Protein AF-A0A0Q9JGJ3-F1 (afdb_monomer)

pLDDT: mean 91.14, std 11.64, range [36.06, 98.31]

Foldseek 3Di:
DDPPQDDLLRLLLLLQLLLLLLLQVVVQAQFALDLVLQLVLLVQLLVPQPQNVSNVSDDSNCRNVSLPCNVVDPPGQWHWDSDRGTGIDGPPVCVVVHSQSSLQVSQVPPGHHSVSSNSSNVSSSVSRVVPPD

Secondary structure (DSSP, 8-state):
----PPPHHHHHHHHHHHHHHHHHHTT--SB---HHHHHHHHHHHHHH-GGGGG-TT--GGGHHHHHTTGGG-SS-SEEEEESSSEEEEE-GGGGGGHHHHHHHHHHTSSSS-HHHHHHHHHHHHHHHHHT--

Solvent-accessible surface area (backbone atoms only — not comparable to full-atom values): 7165 Å² total; per-residue (Å²): 133,85,78,80,75,72,50,53,68,53,42,45,44,53,52,43,22,44,37,16,26,16,21,40,57,69,66,40,59,76,31,68,50,47,56,68,56,44,25,50,19,45,35,56,27,50,72,71,39,87,67,46,77,82,37,78,68,64,52,48,93,47,44,46,67,50,41,73,45,30,70,78,52,79,95,60,58,18,21,38,48,69,62,93,34,25,34,40,37,59,40,79,96,42,52,89,58,38,38,63,53,49,32,44,61,53,22,70,48,92,64,65,45,34,66,58,38,35,51,44,12,43,45,25,44,51,44,46,64,70,58,80,124

Structure (mmCIF, N/CA/C/O backbone):
data_AF-A0A0Q9JGJ3-F1
#
_entry.id   AF-A0A0Q9JGJ3-F1
#
loop_
_atom_site.group_PDB
_atom_site.id
_atom_site.type_symbol
_atom_site.label_atom_id
_atom_site.label_alt_id
_atom_site.label_comp_id
_atom_site.label_asym_id
_atom_site.label_entity_id
_atom_site.label_seq_id
_atom_site.pdbx_PDB_ins_code
_atom_site.Cartn_x
_atom_site.Cartn_y
_atom_site.Cartn_z
_atom_site.occupancy
_atom_site.B_iso_or_equiv
_atom_site.auth_seq_id
_atom_site.auth_comp_id
_atom_site.auth_asym_id
_atom_site.auth_atom_id
_atom_site.pdbx_PDB_model_num
ATOM 1 N N . MET A 1 1 ? 19.343 -1.123 -23.773 1.00 36.06 1 MET A N 1
ATOM 2 C CA . MET A 1 1 ? 17.896 -0.999 -23.505 1.00 36.06 1 MET A CA 1
ATOM 3 C C . MET A 1 1 ? 17.752 -0.104 -22.284 1.00 36.06 1 MET A C 1
ATOM 5 O O . MET A 1 1 ? 18.254 -0.473 -21.233 1.00 36.06 1 MET A O 1
ATOM 9 N N . VAL A 1 2 ? 17.239 1.120 -22.433 1.00 36.31 2 VAL A N 1
ATOM 10 C CA . VAL A 1 2 ? 17.089 2.038 -21.292 1.00 36.31 2 VAL A CA 1
ATOM 11 C C . VAL A 1 2 ? 15.827 1.616 -20.553 1.00 36.31 2 VAL A C 1
ATOM 13 O O . VAL A 1 2 ? 14.731 1.816 -21.065 1.00 36.31 2 VAL A O 1
ATOM 16 N N . VAL A 1 3 ? 15.980 0.993 -19.385 1.00 50.47 3 VAL A N 1
ATOM 17 C CA . VAL A 1 3 ? 14.857 0.765 -18.471 1.00 50.47 3 VAL A CA 1
ATOM 18 C C . VAL A 1 3 ? 14.367 2.149 -18.050 1.00 50.47 3 VAL A C 1
ATOM 20 O O . VAL A 1 3 ? 15.057 2.865 -17.323 1.00 50.47 3 VAL A O 1
ATOM 23 N N . GLN A 1 4 ? 13.226 2.581 -18.589 1.00 55.62 4 GLN A N 1
ATOM 24 C CA . GLN A 1 4 ? 12.569 3.814 -18.166 1.00 55.62 4 GLN A CA 1
ATOM 25 C C . GLN A 1 4 ? 12.204 3.653 -16.690 1.00 55.62 4 GLN A C 1
ATOM 27 O O . GLN A 1 4 ? 11.317 2.886 -16.329 1.00 55.62 4 GLN A O 1
ATOM 32 N N . ARG A 1 5 ? 12.947 4.343 -15.825 1.00 75.44 5 ARG A N 1
ATOM 33 C CA . ARG A 1 5 ? 12.727 4.309 -14.383 1.00 75.44 5 ARG A CA 1
ATOM 34 C C . ARG A 1 5 ? 11.398 5.004 -14.096 1.00 75.44 5 ARG A C 1
ATOM 36 O O . ARG A 1 5 ? 11.242 6.170 -14.454 1.00 75.44 5 ARG A O 1
ATOM 43 N N . LEU A 1 6 ? 10.462 4.296 -13.461 1.00 84.50 6 LEU A N 1
ATOM 44 C CA . LEU A 1 6 ? 9.178 4.863 -13.040 1.00 84.50 6 LEU A CA 1
ATOM 45 C C . LEU A 1 6 ? 9.400 6.181 -12.290 1.00 84.50 6 LEU A C 1
ATOM 47 O O . LEU A 1 6 ? 10.298 6.279 -11.444 1.00 84.50 6 LEU A O 1
ATOM 51 N N . THR A 1 7 ? 8.567 7.184 -12.564 1.00 92.44 7 THR A N 1
ATOM 52 C CA . THR A 1 7 ? 8.590 8.439 -11.807 1.00 92.44 7 THR A CA 1
ATOM 53 C C . THR A 1 7 ? 8.224 8.186 -10.344 1.00 92.44 7 THR A C 1
ATOM 55 O O . THR A 1 7 ? 7.609 7.173 -10.004 1.00 92.44 7 THR A O 1
ATOM 58 N N . LYS A 1 8 ? 8.556 9.133 -9.458 1.00 92.12 8 LYS A N 1
ATOM 59 C CA . LYS A 1 8 ? 8.176 9.057 -8.040 1.00 92.12 8 LYS A CA 1
ATOM 60 C C . LYS A 1 8 ? 6.679 8.779 -7.865 1.00 92.12 8 LYS A C 1
ATOM 62 O O . LYS A 1 8 ? 6.308 7.890 -7.106 1.00 92.12 8 LYS A O 1
ATOM 67 N N . ASP A 1 9 ? 5.833 9.505 -8.587 1.00 92.06 9 ASP A N 1
ATOM 68 C CA . ASP A 1 9 ? 4.382 9.364 -8.462 1.00 92.06 9 ASP A CA 1
ATOM 69 C C . ASP A 1 9 ? 3.867 8.034 -9.020 1.00 92.06 9 ASP A C 1
ATOM 71 O O . ASP A 1 9 ? 2.921 7.481 -8.459 1.00 92.06 9 ASP A O 1
ATOM 75 N N . GLN A 1 10 ? 4.506 7.487 -10.061 1.00 92.44 10 GLN A N 1
ATOM 76 C CA . GLN A 1 10 ? 4.208 6.146 -10.568 1.00 92.44 10 GLN A CA 1
ATOM 77 C C . GLN A 1 10 ? 4.607 5.060 -9.565 1.00 92.44 10 GLN A C 1
ATOM 79 O O . GLN A 1 10 ? 3.794 4.191 -9.281 1.00 92.44 10 GLN A O 1
ATOM 84 N N . GLN A 1 11 ? 5.793 5.145 -8.953 1.00 94.44 11 GLN A N 1
ATOM 85 C CA . GLN A 1 11 ? 6.209 4.195 -7.910 1.00 94.44 11 GLN A CA 1
ATOM 86 C C . GLN A 1 11 ? 5.244 4.220 -6.720 1.00 94.44 11 GLN A C 1
ATOM 88 O O . GLN A 1 11 ? 4.767 3.180 -6.276 1.00 94.44 11 GLN A O 1
ATOM 93 N N . TRP A 1 12 ? 4.878 5.415 -6.250 1.00 95.75 12 TRP A N 1
ATOM 94 C CA . TRP A 1 12 ? 3.874 5.561 -5.196 1.00 95.75 12 TRP A CA 1
ATOM 95 C C . TRP A 1 12 ? 2.473 5.135 -5.618 1.00 95.75 12 TRP A C 1
ATOM 97 O O . TRP A 1 12 ? 1.673 4.793 -4.755 1.00 95.75 12 TRP A O 1
ATOM 107 N N . LYS A 1 13 ? 2.134 5.211 -6.910 1.00 95.06 13 LYS A N 1
ATOM 108 C CA . LYS A 1 13 ? 0.867 4.681 -7.429 1.00 95.06 13 LYS A CA 1
ATOM 109 C C . LYS A 1 13 ? 0.854 3.172 -7.275 1.00 95.06 13 LYS A C 1
ATOM 111 O O . LYS A 1 13 ? -0.042 2.674 -6.610 1.00 95.06 13 LYS A O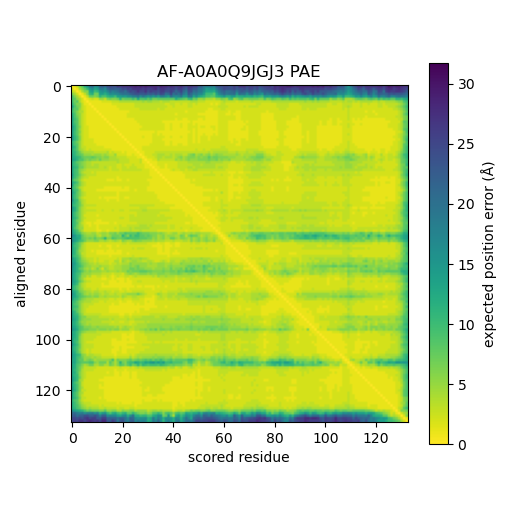 1
ATOM 116 N N . THR A 1 14 ? 1.875 2.501 -7.801 1.00 95.44 14 THR A N 1
ATOM 117 C CA . THR A 1 14 ? 2.013 1.046 -7.726 1.00 95.44 14 THR A CA 1
ATOM 118 C C . THR A 1 14 ? 1.992 0.557 -6.282 1.00 95.44 14 THR A C 1
ATOM 120 O O . THR A 1 14 ? 1.200 -0.314 -5.954 1.00 95.44 14 THR A O 1
ATOM 123 N N . VAL A 1 15 ? 2.800 1.156 -5.399 1.00 96.69 15 VAL A N 1
ATOM 124 C CA . VAL A 1 15 ? 2.883 0.720 -3.996 1.00 96.69 15 VAL A CA 1
ATOM 125 C C . VAL A 1 15 ? 1.564 0.910 -3.257 1.00 96.69 15 VAL A C 1
ATOM 127 O O . VAL A 1 15 ? 1.145 0.009 -2.546 1.00 96.69 15 VAL A O 1
ATOM 130 N N . VAL A 1 16 ? 0.895 2.057 -3.405 1.00 97.44 16 VAL A N 1
ATOM 131 C CA . VAL A 1 16 ? -0.356 2.312 -2.672 1.00 97.44 16 VAL A CA 1
ATOM 132 C C . VAL A 1 16 ? -1.518 1.493 -3.228 1.00 97.44 16 VAL A C 1
ATOM 134 O O . VAL A 1 16 ? -2.321 1.002 -2.443 1.00 97.44 16 VAL A O 1
ATOM 137 N N . GLU A 1 17 ? -1.590 1.317 -4.549 1.00 97.81 17 GLU A N 1
ATOM 138 C CA . GLU A 1 17 ? -2.559 0.419 -5.188 1.00 97.81 17 GLU A CA 1
ATOM 139 C C . GLU A 1 17 ? -2.376 -1.014 -4.678 1.00 97.81 17 GLU A C 1
ATOM 141 O O . GLU A 1 17 ? -3.317 -1.603 -4.154 1.00 97.81 17 GLU A O 1
ATOM 146 N N . ALA A 1 18 ? -1.158 -1.555 -4.768 1.00 97.69 18 ALA A N 1
ATOM 147 C CA . ALA A 1 18 ? -0.865 -2.916 -4.337 1.00 97.69 18 ALA A CA 1
ATOM 148 C C . ALA A 1 18 ? -1.078 -3.107 -2.832 1.00 97.69 18 ALA A C 1
ATOM 150 O O . ALA A 1 18 ? -1.639 -4.117 -2.421 1.00 97.69 18 ALA A O 1
ATOM 151 N N . LEU A 1 19 ? -0.688 -2.123 -2.015 1.00 98.31 19 LEU A N 1
ATOM 152 C CA . LEU A 1 19 ? -0.916 -2.149 -0.574 1.00 98.31 19 LEU A CA 1
ATOM 153 C C . LEU A 1 19 ? -2.412 -2.179 -0.246 1.00 98.31 19 LEU A C 1
ATOM 155 O O . LEU A 1 19 ? -2.814 -2.972 0.594 1.00 98.31 19 LEU A O 1
ATOM 159 N N . ALA A 1 20 ? -3.236 -1.365 -0.914 1.00 98.31 20 ALA A N 1
ATOM 160 C CA . ALA A 1 20 ? -4.683 -1.370 -0.704 1.00 98.31 20 ALA A CA 1
ATOM 161 C C . ALA A 1 20 ? -5.282 -2.748 -1.004 1.00 98.31 20 ALA A C 1
ATOM 163 O O . ALA A 1 20 ? -5.955 -3.325 -0.153 1.00 98.31 20 ALA A O 1
ATOM 164 N N . VAL A 1 21 ? -4.975 -3.310 -2.178 1.00 98.31 21 VAL A N 1
ATOM 165 C CA . VAL A 1 21 ? -5.450 -4.646 -2.568 1.00 98.31 21 VAL A CA 1
ATOM 166 C C . VAL A 1 21 ? -4.951 -5.712 -1.584 1.00 98.31 21 VAL A C 1
ATOM 168 O O . VAL A 1 21 ? -5.730 -6.561 -1.154 1.00 98.31 21 VAL A O 1
ATOM 171 N N . ALA A 1 22 ? -3.686 -5.642 -1.165 1.00 98.25 22 ALA A N 1
ATOM 172 C CA . ALA A 1 22 ? -3.115 -6.568 -0.193 1.00 98.25 22 ALA A CA 1
ATOM 173 C C . ALA A 1 22 ? -3.812 -6.481 1.168 1.00 98.25 22 ALA A C 1
ATOM 175 O O . ALA A 1 22 ? -4.110 -7.517 1.757 1.00 98.25 22 ALA A O 1
ATOM 176 N N . CYS A 1 23 ? -4.131 -5.275 1.647 1.00 98.25 23 CYS A N 1
ATOM 177 C CA . CYS A 1 23 ? -4.893 -5.092 2.878 1.00 98.25 23 CYS A CA 1
ATOM 178 C C . CYS A 1 23 ? -6.287 -5.729 2.783 1.00 98.25 23 CYS A C 1
ATOM 180 O O . CYS A 1 23 ? -6.694 -6.394 3.732 1.00 98.25 23 CYS A O 1
ATOM 182 N N . VAL A 1 24 ? -6.983 -5.605 1.645 1.00 98.00 24 VAL A N 1
ATOM 183 C CA . VAL A 1 24 ? -8.260 -6.312 1.427 1.00 98.00 24 VAL A CA 1
ATOM 184 C C . VAL A 1 24 ? -8.053 -7.831 1.457 1.00 98.00 24 VAL A C 1
ATOM 186 O O . VAL A 1 24 ? -8.799 -8.533 2.136 1.00 98.00 24 VAL A O 1
ATOM 189 N N . ALA A 1 25 ? -7.022 -8.348 0.779 1.00 97.75 25 ALA A N 1
ATOM 190 C CA . ALA A 1 25 ? -6.737 -9.787 0.706 1.00 97.75 25 ALA A CA 1
ATOM 191 C C . ALA A 1 25 ? -6.447 -10.424 2.077 1.00 97.75 25 ALA A C 1
ATOM 193 O O . ALA A 1 25 ? -6.770 -11.589 2.303 1.00 97.75 25 ALA A O 1
ATOM 194 N N . VAL A 1 26 ? -5.853 -9.668 3.005 1.00 97.12 26 VAL A N 1
ATOM 195 C CA . VAL A 1 26 ? -5.584 -10.130 4.380 1.00 97.12 26 VAL A CA 1
ATOM 196 C C . VAL A 1 26 ? -6.712 -9.793 5.365 1.00 97.12 26 VAL A C 1
ATOM 198 O O . VAL A 1 26 ? -6.598 -10.090 6.551 1.00 97.12 26 VAL A O 1
ATOM 201 N N . GLY A 1 27 ? -7.811 -9.188 4.899 1.00 95.56 27 GLY A N 1
ATOM 202 C CA . GLY A 1 27 ? -8.969 -8.842 5.730 1.00 95.56 27 GLY A CA 1
ATOM 203 C C . GLY A 1 27 ? -8.785 -7.598 6.607 1.00 95.56 27 GLY 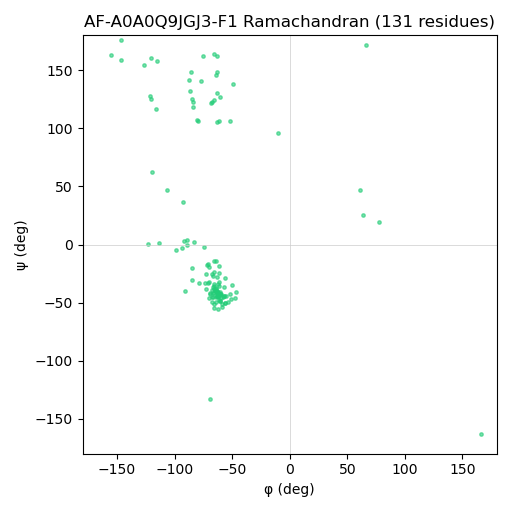A C 1
ATOM 204 O O . GLY A 1 27 ? -9.509 -7.421 7.588 1.00 95.56 27 GLY A O 1
ATOM 205 N N . GLY A 1 28 ? -7.826 -6.729 6.279 1.00 92.56 28 GLY A N 1
ATOM 206 C CA . GLY A 1 28 ? -7.633 -5.450 6.954 1.00 92.56 28 GLY A CA 1
ATOM 207 C C . GLY A 1 28 ? -8.817 -4.512 6.720 1.00 92.56 28 GLY A C 1
ATOM 208 O O . GLY A 1 28 ? -9.166 -4.221 5.583 1.00 92.56 28 GLY A O 1
ATOM 209 N N . SER A 1 29 ? -9.425 -4.024 7.796 1.00 91.88 29 SER A N 1
ATOM 210 C CA . SER A 1 29 ? -10.527 -3.051 7.781 1.00 91.88 29 SER A CA 1
ATOM 211 C C . SER A 1 29 ? -10.552 -2.282 9.103 1.00 91.88 29 SER A C 1
ATOM 213 O O . SER A 1 29 ? -9.916 -2.702 10.077 1.00 91.88 29 SER A O 1
ATOM 215 N N . GLY A 1 30 ? -11.244 -1.143 9.159 1.00 91.19 30 GLY A N 1
ATOM 216 C CA . GLY A 1 30 ? -11.439 -0.392 10.403 1.00 91.19 30 GLY A CA 1
ATOM 217 C C . GLY A 1 30 ? -10.153 0.158 11.021 1.00 91.19 30 GLY A C 1
ATOM 218 O O . G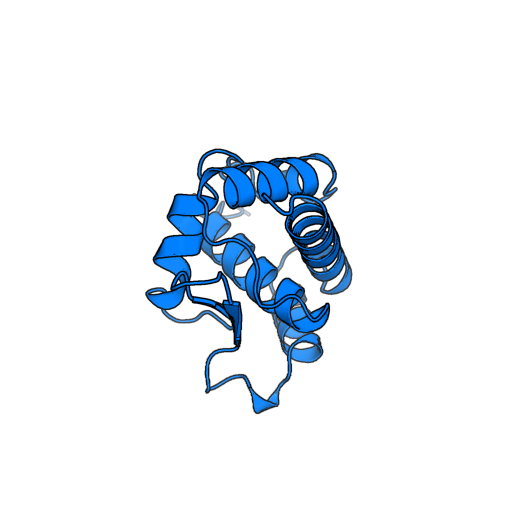LY A 1 30 ? -10.082 0.339 12.239 1.00 91.19 30 GLY A O 1
ATOM 219 N N . MET A 1 31 ? -9.114 0.392 10.217 1.00 94.38 31 MET A N 1
ATOM 220 C CA . MET A 1 31 ? -7.801 0.808 10.711 1.00 94.38 31 MET A CA 1
ATOM 221 C C . MET A 1 31 ? -7.802 2.284 11.134 1.00 94.38 31 MET A C 1
ATOM 223 O O . MET A 1 31 ? -8.670 3.068 10.754 1.00 94.38 31 MET A O 1
ATOM 227 N N . SER A 1 32 ? -6.814 2.703 11.926 1.00 93.62 32 SER A N 1
ATOM 228 C CA . SER A 1 32 ? -6.683 4.118 12.299 1.00 93.62 32 SER A CA 1
ATOM 229 C C . SER A 1 32 ? -6.412 4.998 11.073 1.00 93.62 32 SER A C 1
ATOM 231 O O . SER A 1 32 ? -5.478 4.739 10.319 1.00 93.62 32 SER A O 1
ATOM 233 N N . SER A 1 33 ? -7.172 6.083 10.903 1.00 93.50 33 SER A N 1
ATOM 234 C CA . SER A 1 33 ? -6.903 7.113 9.886 1.00 93.50 33 SER A CA 1
ATOM 235 C C . SER A 1 33 ? -5.857 8.145 10.339 1.00 93.50 33 SER A C 1
ATOM 237 O O . SER A 1 33 ? -5.530 9.083 9.609 1.00 93.50 33 SER A O 1
ATOM 239 N N . SER A 1 34 ? -5.287 7.976 11.541 1.00 94.06 34 SER A N 1
ATOM 240 C CA . SER A 1 34 ? -4.220 8.834 12.057 1.00 94.06 34 SER A CA 1
ATOM 241 C C . SER A 1 34 ? -2.991 8.779 11.157 1.00 94.06 34 SER A C 1
ATOM 243 O O . SER A 1 34 ? -2.400 7.718 10.944 1.00 94.06 34 SER A O 1
ATOM 245 N N . LYS A 1 35 ? -2.528 9.958 10.729 1.00 93.88 35 LYS A N 1
ATOM 246 C CA . LYS A 1 35 ? -1.263 10.123 10.005 1.00 93.88 35 LYS A CA 1
ATOM 247 C C . LYS A 1 35 ? -0.107 9.387 10.679 1.00 93.88 35 LYS A C 1
ATOM 249 O O . LYS A 1 35 ? 0.668 8.724 10.000 1.00 93.88 35 LYS A O 1
ATOM 254 N N . MET A 1 36 ? 0.011 9.524 11.999 1.00 93.94 36 MET A N 1
ATOM 255 C CA . MET A 1 36 ? 1.129 8.961 12.751 1.00 93.94 36 MET A CA 1
ATOM 256 C C . MET A 1 36 ? 1.108 7.429 12.718 1.00 93.94 36 MET A C 1
ATOM 258 O O . MET A 1 36 ? 2.148 6.819 12.492 1.00 93.94 36 MET A O 1
ATOM 262 N N . ASN A 1 37 ? -0.070 6.816 12.863 1.00 93.94 37 ASN A N 1
ATOM 263 C CA . ASN 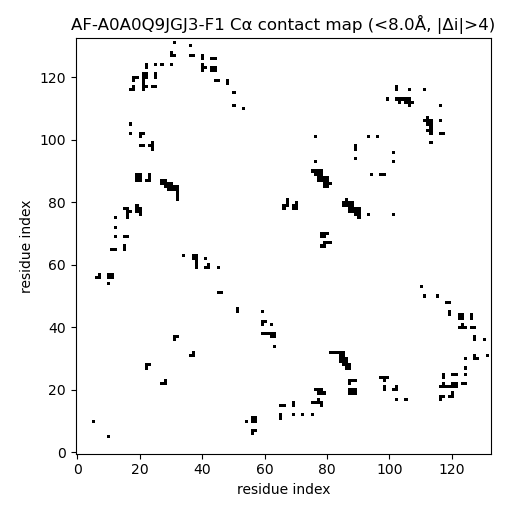A 1 37 ? -0.206 5.359 12.799 1.00 93.94 37 ASN A CA 1
ATOM 264 C C . ASN A 1 37 ? 0.108 4.845 11.392 1.00 93.94 37 ASN A C 1
ATOM 266 O O . ASN A 1 37 ? 0.905 3.924 11.254 1.00 93.94 37 ASN A O 1
ATOM 270 N N . ILE A 1 38 ? -0.426 5.501 10.359 1.00 95.38 38 ILE A N 1
ATOM 271 C CA . ILE A 1 38 ? -0.181 5.137 8.958 1.00 95.38 38 ILE A CA 1
ATOM 272 C C . ILE A 1 38 ? 1.31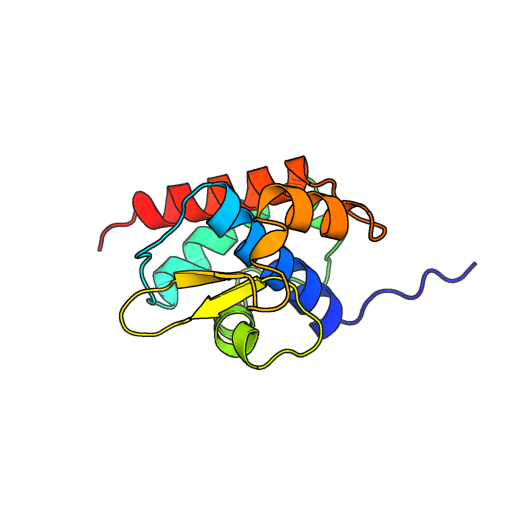1 5.226 8.610 1.00 95.38 38 ILE A C 1
ATOM 274 O O . ILE A 1 38 ? 1.868 4.298 8.027 1.00 95.38 38 ILE A O 1
ATOM 278 N N . GLU A 1 39 ? 1.976 6.333 8.955 1.00 95.69 39 GLU A N 1
ATOM 279 C CA . GLU A 1 39 ? 3.401 6.512 8.654 1.00 95.69 39 GLU A CA 1
ATOM 280 C C . GLU A 1 39 ? 4.275 5.511 9.416 1.00 95.69 39 GLU A C 1
ATOM 282 O O . GLU A 1 39 ? 5.234 5.000 8.839 1.00 95.69 39 GLU A O 1
ATOM 287 N N . PHE A 1 40 ? 3.948 5.191 10.673 1.00 94.62 40 PHE A N 1
ATOM 288 C CA . PHE A 1 40 ? 4.703 4.198 11.438 1.00 94.62 40 PHE A CA 1
ATOM 289 C C . PHE A 1 40 ? 4.498 2.773 10.932 1.00 94.62 40 PHE A C 1
ATOM 291 O O . PHE A 1 40 ? 5.497 2.082 10.730 1.00 94.62 40 PHE A O 1
ATOM 298 N N . ALA A 1 41 ? 3.259 2.360 10.667 1.00 95.88 41 ALA A N 1
ATOM 299 C CA . ALA A 1 41 ? 2.975 1.028 10.145 1.00 95.88 41 ALA A CA 1
ATOM 300 C C . ALA A 1 41 ? 3.602 0.814 8.774 1.00 95.88 41 ALA A C 1
ATOM 302 O O . ALA A 1 41 ? 4.272 -0.192 8.539 1.00 95.88 41 ALA A O 1
ATOM 303 N N . PHE A 1 42 ? 3.474 1.802 7.884 1.00 97.31 42 PHE A N 1
ATOM 304 C CA . PHE A 1 42 ? 4.119 1.731 6.581 1.00 97.31 42 PHE A CA 1
ATOM 305 C C . PHE A 1 42 ? 5.641 1.703 6.725 1.00 97.31 42 PHE A C 1
ATOM 307 O O . PHE A 1 42 ? 6.296 0.898 6.078 1.00 97.31 42 PHE A O 1
ATOM 314 N N . SER A 1 43 ? 6.216 2.548 7.584 1.00 96.19 43 SER A N 1
ATOM 315 C CA . SER A 1 43 ? 7.661 2.577 7.833 1.00 96.19 43 SER A CA 1
ATOM 316 C C . SER A 1 43 ? 8.198 1.234 8.329 1.00 96.19 43 SER A C 1
ATOM 318 O O . SER A 1 43 ? 9.215 0.771 7.817 1.00 96.19 43 SER A O 1
ATOM 320 N N . ALA A 1 44 ? 7.518 0.600 9.285 1.00 95.19 44 ALA A N 1
ATOM 321 C CA . ALA A 1 44 ? 7.902 -0.704 9.811 1.00 95.19 44 ALA A CA 1
ATOM 322 C C . ALA A 1 44 ? 7.859 -1.781 8.715 1.00 95.19 44 ALA A C 1
ATOM 324 O O . ALA A 1 44 ? 8.888 -2.386 8.413 1.00 95.19 44 ALA A O 1
ATOM 325 N N . ALA A 1 45 ? 6.711 -1.931 8.045 1.00 96.81 45 ALA A N 1
ATOM 326 C CA . ALA A 1 45 ? 6.528 -2.924 6.988 1.00 96.81 45 ALA A CA 1
ATOM 327 C C . ALA A 1 45 ? 7.500 -2.709 5.810 1.00 96.81 45 ALA A C 1
ATOM 329 O O . ALA A 1 45 ? 8.121 -3.649 5.316 1.00 96.81 45 ALA A O 1
ATOM 330 N N . TRP A 1 46 ? 7.701 -1.458 5.386 1.00 97.00 46 TRP A N 1
ATOM 331 C CA . TRP A 1 46 ? 8.546 -1.113 4.240 1.00 97.00 46 TRP A CA 1
ATOM 332 C C . TRP A 1 46 ? 10.030 -1.428 4.454 1.00 97.00 46 TRP A C 1
ATOM 334 O O . TRP A 1 46 ? 10.722 -1.824 3.514 1.00 97.00 46 TRP A O 1
ATOM 344 N N . ARG A 1 47 ? 10.546 -1.261 5.679 1.00 95.69 47 ARG A N 1
ATOM 345 C CA . ARG A 1 47 ? 11.957 -1.551 5.993 1.00 95.69 47 ARG A CA 1
ATOM 346 C C . ARG A 1 47 ? 12.281 -3.026 5.898 1.00 95.69 47 ARG A C 1
ATOM 348 O O . ARG A 1 47 ? 13.385 -3.377 5.487 1.00 95.69 47 ARG A O 1
ATOM 355 N N . GLU A 1 48 ? 11.341 -3.863 6.294 1.00 95.19 48 GLU A N 1
ATOM 356 C CA . GLU A 1 48 ? 11.513 -5.310 6.317 1.00 95.19 48 GLU A CA 1
ATOM 357 C C . GLU A 1 48 ? 11.205 -5.942 4.956 1.00 95.19 48 GLU A C 1
ATOM 359 O O . GLU A 1 48 ? 11.716 -7.015 4.643 1.00 95.19 48 GLU A O 1
ATOM 364 N N . TRP A 1 49 ? 10.462 -5.239 4.097 1.00 96.62 49 TRP A N 1
ATOM 365 C CA . TRP A 1 49 ? 10.088 -5.744 2.786 1.00 96.62 49 TRP A CA 1
ATOM 366 C C . TRP A 1 49 ? 11.290 -5.885 1.826 1.00 96.62 49 TRP A C 1
ATOM 368 O O . TRP A 1 49 ? 11.964 -4.886 1.527 1.00 96.62 49 TRP A O 1
ATOM 378 N N . PRO A 1 50 ? 11.561 -7.090 1.279 1.00 94.88 50 PRO A N 1
ATOM 379 C CA . PRO A 1 50 ? 12.738 -7.334 0.436 1.00 94.88 50 PRO A CA 1
ATOM 380 C C . PRO A 1 50 ? 12.769 -6.534 -0.872 1.00 94.88 50 PRO A C 1
ATOM 382 O O . PRO A 1 50 ? 13.842 -6.210 -1.374 1.00 94.88 50 PRO A O 1
ATOM 385 N N . TRP A 1 51 ? 11.602 -6.179 -1.411 1.00 95.38 51 TRP A N 1
ATOM 386 C CA . TRP A 1 51 ? 11.463 -5.548 -2.727 1.00 95.38 51 TRP A CA 1
ATOM 387 C C . TRP A 1 51 ? 11.540 -4.018 -2.698 1.00 95.38 51 TRP A C 1
ATOM 389 O O . TRP A 1 51 ? 11.410 -3.365 -3.734 1.00 95.38 51 TRP A O 1
ATOM 399 N N . ARG A 1 52 ? 11.795 -3.408 -1.532 1.00 94.69 52 ARG A N 1
ATOM 400 C CA . ARG A 1 52 ? 11.850 -1.942 -1.392 1.00 94.69 52 ARG A CA 1
ATOM 401 C C . ARG A 1 52 ? 12.851 -1.267 -2.340 1.00 94.69 52 ARG A C 1
ATOM 403 O O . ARG A 1 52 ? 12.654 -0.113 -2.713 1.00 94.69 52 ARG A O 1
ATOM 410 N N . SER A 1 53 ? 13.925 -1.963 -2.732 1.00 93.06 53 SER A N 1
ATOM 411 C CA . SER A 1 53 ? 14.952 -1.444 -3.648 1.00 93.06 53 SER A CA 1
ATOM 412 C C . SER A 1 53 ? 14.437 -1.192 -5.066 1.00 93.06 53 SER A C 1
ATOM 414 O O . SER A 1 53 ? 14.999 -0.338 -5.753 1.00 93.06 53 SER A O 1
ATOM 416 N N . GLU A 1 54 ? 13.356 -1.862 -5.476 1.00 92.69 54 GLU A N 1
ATOM 417 C CA . GLU A 1 54 ? 12.690 -1.635 -6.768 1.00 92.69 54 GLU A CA 1
ATOM 418 C C . GLU A 1 54 ? 11.934 -0.298 -6.813 1.00 92.69 54 GLU A C 1
ATOM 420 O O . GLU A 1 54 ? 11.666 0.251 -7.883 1.00 92.69 54 GLU A O 1
ATOM 425 N N . PHE A 1 55 ? 11.652 0.292 -5.646 1.00 93.75 55 PHE A N 1
ATOM 426 C CA . PHE A 1 55 ? 10.916 1.549 -5.505 1.00 93.75 55 PHE A CA 1
ATOM 427 C C . PHE A 1 55 ? 11.764 2.626 -4.808 1.00 93.75 55 PHE A C 1
ATOM 429 O O . PHE A 1 55 ? 11.407 3.131 -3.741 1.00 93.75 55 PHE A O 1
ATOM 436 N N . PRO A 1 56 ? 12.899 3.043 -5.398 1.00 93.50 56 PRO A N 1
ATOM 437 C CA . PRO A 1 56 ? 13.871 3.925 -4.750 1.00 93.50 56 PRO A CA 1
ATOM 438 C C . PRO A 1 56 ? 13.350 5.344 -4.465 1.00 93.50 56 PRO A C 1
ATOM 440 O O . PRO A 1 56 ? 13.990 6.100 -3.740 1.00 93.50 56 PRO A O 1
ATOM 443 N N . SER A 1 57 ? 12.228 5.753 -5.064 1.00 92.62 57 SER A N 1
ATOM 444 C CA . SER A 1 57 ? 11.588 7.058 -4.823 1.00 92.62 57 SER A CA 1
ATOM 445 C C . SER A 1 57 ? 10.497 7.011 -3.747 1.00 92.62 57 SER A C 1
ATOM 447 O O . SER A 1 57 ? 9.916 8.052 -3.407 1.00 92.62 57 SER A O 1
ATOM 449 N N . VAL A 1 58 ? 10.214 5.825 -3.205 1.00 93.25 58 VAL A N 1
ATOM 450 C CA . VAL A 1 58 ? 9.279 5.628 -2.100 1.00 93.25 58 VAL A CA 1
ATOM 451 C C . VAL A 1 58 ? 10.003 5.889 -0.784 1.00 93.25 58 VAL A C 1
ATOM 453 O O . VAL A 1 58 ? 11.034 5.306 -0.468 1.00 93.25 58 VAL A O 1
ATOM 456 N N . SER A 1 59 ? 9.458 6.835 -0.027 1.00 88.06 59 SER A N 1
ATOM 457 C CA . SER A 1 59 ? 9.960 7.267 1.273 1.00 88.06 59 SER A CA 1
ATOM 458 C C . SER A 1 59 ? 8.894 7.051 2.334 1.00 88.06 59 SER A C 1
ATOM 460 O O . SER A 1 59 ? 7.800 7.600 2.247 1.00 88.06 59 SER A O 1
ATOM 462 N N . GLU A 1 60 ? 9.242 6.331 3.391 1.00 79.75 60 GLU A N 1
ATOM 463 C CA . GLU A 1 60 ? 8.336 5.988 4.492 1.00 79.75 60 GLU A CA 1
ATOM 464 C C . GLU A 1 60 ? 7.570 7.202 5.059 1.00 79.75 60 GLU A C 1
ATOM 466 O O . GLU A 1 60 ? 6.388 7.113 5.372 1.00 79.75 60 GLU A O 1
ATOM 471 N N . ARG A 1 61 ? 8.205 8.383 5.083 1.00 81.06 61 ARG A N 1
ATOM 472 C CA . ARG A 1 61 ? 7.637 9.644 5.602 1.00 81.06 61 ARG A CA 1
ATOM 473 C C . ARG A 1 61 ? 6.585 10.303 4.704 1.00 81.06 61 ARG A C 1
ATOM 475 O O . ARG A 1 61 ? 6.116 11.390 5.015 1.00 81.06 61 ARG A O 1
ATOM 482 N N . SER A 1 62 ? 6.289 9.736 3.536 1.00 89.94 62 SER A N 1
ATOM 483 C CA . SER A 1 62 ? 5.284 10.273 2.605 1.00 89.94 62 SER A CA 1
ATOM 484 C C . SER A 1 62 ? 4.066 9.363 2.446 1.00 89.94 62 SER A C 1
ATOM 486 O O . SER A 1 62 ? 3.165 9.716 1.684 1.00 89.94 62 SER A O 1
ATOM 488 N N . ALA A 1 63 ? 4.012 8.232 3.160 1.00 93.81 63 ALA A N 1
ATOM 489 C CA . ALA A 1 63 ? 2.960 7.227 3.009 1.00 93.81 63 ALA A CA 1
ATOM 490 C C . ALA A 1 63 ? 1.557 7.829 3.149 1.00 93.81 63 ALA A C 1
ATOM 492 O O . ALA A 1 63 ? 0.736 7.696 2.244 1.00 93.81 63 ALA A O 1
ATOM 493 N N . TYR A 1 64 ? 1.324 8.605 4.212 1.00 95.81 64 TYR A N 1
ATOM 494 C CA . TYR A 1 64 ? 0.035 9.253 4.457 1.00 95.81 64 TYR A CA 1
ATOM 495 C C . TYR A 1 64 ? -0.432 10.131 3.284 1.00 95.81 64 TYR A C 1
ATOM 497 O O . TYR A 1 64 ? -1.588 10.069 2.869 1.00 95.81 64 TYR A O 1
ATOM 505 N N . ILE A 1 65 ? 0.465 10.932 2.699 1.00 95.00 65 ILE A N 1
ATOM 506 C CA . ILE A 1 65 ? 0.127 11.828 1.578 1.00 95.00 65 ILE A CA 1
ATOM 507 C C . ILE A 1 65 ? -0.299 11.032 0.341 1.00 95.00 65 ILE A C 1
ATOM 509 O O . ILE A 1 65 ? -1.176 11.466 -0.403 1.00 95.00 65 ILE A O 1
ATOM 513 N N . TYR A 1 66 ? 0.329 9.887 0.086 1.00 96.19 66 TYR A N 1
ATOM 514 C CA . TYR A 1 66 ? 0.034 9.090 -1.100 1.00 96.19 66 TYR A CA 1
ATOM 515 C C . TYR A 1 66 ? -1.160 8.147 -0.914 1.00 96.19 66 TYR A C 1
ATOM 517 O O . TYR A 1 66 ? -1.874 7.926 -1.897 1.00 96.19 66 TYR A O 1
ATOM 525 N N . ILE A 1 67 ? -1.404 7.672 0.313 1.00 96.19 67 ILE A N 1
ATOM 526 C CA . ILE A 1 67 ? -2.604 6.923 0.720 1.00 96.19 67 ILE A CA 1
ATOM 527 C C . ILE A 1 67 ? -3.836 7.835 0.677 1.00 96.19 67 ILE A C 1
ATOM 529 O O . ILE A 1 67 ? -4.798 7.514 -0.010 1.00 96.19 67 ILE A O 1
ATOM 533 N N . SER A 1 68 ? -3.773 9.032 1.272 1.00 95.06 68 SER A N 1
ATOM 534 C CA . SER A 1 68 ? -4.879 10.017 1.258 1.00 95.06 68 SER A CA 1
ATOM 535 C C . SER A 1 68 ? -5.290 10.512 -0.129 1.00 95.06 68 SER A C 1
ATOM 537 O O . SER A 1 68 ? -6.365 11.078 -0.303 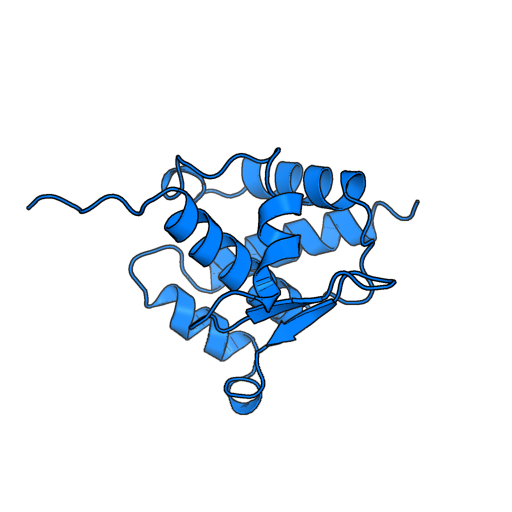1.00 95.06 68 SER A O 1
ATOM 539 N N . LYS A 1 69 ? -4.432 10.334 -1.136 1.00 93.81 69 LYS A N 1
ATOM 540 C CA . LYS A 1 69 ? -4.726 10.680 -2.532 1.00 93.81 69 LYS A CA 1
ATOM 541 C C . LYS A 1 69 ? -5.166 9.479 -3.365 1.00 93.81 69 LYS A C 1
ATOM 543 O O . LYS A 1 69 ? -5.451 9.671 -4.544 1.00 93.81 69 LYS A O 1
ATOM 548 N N . SER A 1 70 ? -5.150 8.267 -2.809 1.00 92.06 70 SER A N 1
ATOM 549 C CA . SER A 1 70 ? -5.337 7.019 -3.559 1.00 92.06 70 SER A CA 1
ATOM 550 C C . SER A 1 70 ? -6.687 6.952 -4.274 1.00 92.06 70 SER A C 1
ATOM 552 O O . SER A 1 70 ? -6.703 6.654 -5.463 1.00 92.06 70 SER A O 1
ATOM 554 N N . GLU A 1 71 ? -7.769 7.376 -3.622 1.00 89.06 71 GLU A N 1
ATOM 555 C CA . GLU A 1 71 ? -9.137 7.373 -4.176 1.00 89.06 71 GLU A CA 1
ATOM 556 C C . GLU A 1 71 ? -9.305 8.248 -5.419 1.00 89.06 71 GLU A C 1
ATOM 558 O O . GLU A 1 71 ? -10.185 8.036 -6.244 1.00 89.06 71 GLU A O 1
ATOM 563 N N . ARG A 1 72 ? -8.449 9.264 -5.570 1.00 88.31 72 ARG A N 1
ATOM 564 C CA . ARG A 1 72 ? -8.501 10.199 -6.701 1.00 88.31 72 ARG A CA 1
ATOM 565 C C . ARG A 1 72 ? -7.673 9.722 -7.892 1.00 88.31 72 ARG A C 1
ATOM 567 O O . ARG A 1 72 ? -7.557 10.447 -8.880 1.00 88.31 72 ARG A O 1
ATOM 574 N N . ARG A 1 73 ? -7.009 8.567 -7.790 1.00 88.44 73 ARG A N 1
ATOM 575 C CA . ARG A 1 73 ? -6.136 8.057 -8.850 1.00 88.44 73 ARG A CA 1
ATOM 576 C C . ARG A 1 73 ? -6.947 7.249 -9.850 1.00 88.44 73 ARG A C 1
ATOM 578 O O . ARG A 1 73 ? -7.674 6.337 -9.490 1.00 88.44 73 ARG A O 1
ATOM 585 N N . ASN A 1 74 ? -6.731 7.537 -11.128 1.00 87.38 74 ASN A N 1
ATOM 586 C CA . ASN A 1 74 ? -7.330 6.775 -12.217 1.00 87.38 74 ASN A CA 1
ATOM 587 C C . ASN A 1 74 ? -6.490 5.542 -12.571 1.00 87.38 74 ASN A C 1
ATOM 589 O O . ASN A 1 74 ? -5.252 5.572 -12.510 1.00 87.38 74 ASN A O 1
ATOM 593 N N . GLY A 1 75 ? -7.173 4.485 -13.017 1.00 87.69 75 GLY A N 1
ATOM 594 C CA . GLY A 1 75 ? -6.549 3.245 -13.476 1.00 87.69 75 GLY A CA 1
ATOM 595 C C . GLY A 1 75 ? -5.728 2.568 -12.381 1.00 87.69 75 GLY A C 1
ATOM 596 O O . GLY A 1 75 ? -4.560 2.261 -12.615 1.00 87.69 75 GLY A O 1
ATOM 597 N N . VAL A 1 76 ? -6.303 2.459 -11.184 1.00 93.69 76 VAL A N 1
ATOM 598 C CA . VAL A 1 76 ? -5.825 1.617 -10.078 1.00 93.69 76 VAL A CA 1
ATOM 599 C C . VAL A 1 76 ? -6.874 0.546 -9.804 1.00 93.69 76 VAL A C 1
ATOM 601 O O . VAL A 1 76 ? -8.034 0.734 -10.163 1.00 93.69 76 VAL A O 1
ATOM 604 N N . ILE A 1 77 ? -6.480 -0.561 -9.185 1.00 96.44 77 ILE A N 1
ATOM 605 C CA . ILE A 1 77 ? -7.407 -1.622 -8.779 1.00 96.44 77 ILE A CA 1
ATOM 606 C C . ILE A 1 77 ? -7.934 -1.407 -7.360 1.00 96.44 77 ILE A C 1
ATOM 608 O O . ILE A 1 77 ? -9.119 -1.618 -7.116 1.00 96.44 77 ILE A O 1
ATOM 612 N N . GLY A 1 78 ? -7.073 -0.960 -6.444 1.00 96.75 78 GLY A N 1
ATOM 613 C CA . GLY A 1 78 ? -7.426 -0.710 -5.049 1.00 96.75 78 GLY A CA 1
ATOM 614 C C . GLY A 1 78 ? -7.059 0.693 -4.577 1.00 96.75 78 GLY A C 1
ATOM 615 O O . GLY A 1 78 ? -6.137 1.326 -5.104 1.00 96.75 78 GLY A O 1
ATOM 616 N N . ALA A 1 79 ? -7.788 1.161 -3.569 1.00 97.69 79 ALA A N 1
ATOM 617 C CA . ALA A 1 79 ? -7.600 2.454 -2.920 1.00 97.69 79 ALA A CA 1
ATOM 618 C C . ALA A 1 79 ? -7.935 2.379 -1.418 1.00 97.69 79 ALA A C 1
ATOM 620 O O . ALA A 1 79 ? -8.349 1.339 -0.911 1.00 97.69 79 ALA A O 1
ATOM 621 N N . PHE A 1 80 ? -7.715 3.486 -0.709 1.00 97.62 80 PHE A N 1
ATOM 622 C CA . PHE A 1 80 ? -8.047 3.651 0.705 1.00 97.62 80 PHE A CA 1
ATOM 623 C C . PHE A 1 80 ? -9.007 4.820 0.899 1.00 97.62 80 PHE A C 1
ATOM 625 O O . PHE A 1 80 ? -8.662 5.936 0.510 1.00 97.62 80 PHE A O 1
ATOM 632 N N . ASP A 1 81 ? -10.121 4.594 1.587 1.00 95.94 81 ASP A N 1
ATOM 633 C CA . ASP A 1 81 ? -10.964 5.653 2.146 1.00 95.94 81 ASP A CA 1
ATOM 634 C C . ASP A 1 81 ? -10.382 6.054 3.506 1.00 95.94 81 ASP A C 1
ATOM 636 O O . ASP A 1 81 ? -10.148 5.204 4.366 1.00 95.94 81 ASP A O 1
ATOM 640 N N . LEU A 1 82 ? -10.101 7.347 3.692 1.00 93.50 82 LEU A N 1
ATOM 641 C CA . LEU A 1 82 ? -9.604 7.922 4.949 1.00 93.50 82 LEU A CA 1
ATOM 642 C C . LEU A 1 82 ? -10.678 8.743 5.673 1.00 93.50 82 LEU A C 1
ATOM 644 O O . LEU A 1 82 ? -10.421 9.865 6.118 1.00 93.50 82 LEU A O 1
ATOM 648 N N . GLY A 1 83 ? -11.880 8.190 5.793 1.00 91.00 83 GLY A N 1
ATOM 649 C CA . GLY A 1 83 ? -12.947 8.732 6.621 1.00 91.00 83 GLY A CA 1
ATOM 650 C C . GLY A 1 83 ? -12.665 8.615 8.127 1.00 91.00 83 GLY A C 1
ATOM 651 O O . GLY A 1 83 ? -11.606 8.975 8.652 1.00 91.00 83 GLY A O 1
ATOM 652 N N . ARG A 1 84 ? -13.663 8.132 8.875 1.00 91.00 84 ARG A N 1
ATOM 653 C CA . ARG A 1 84 ? -13.542 7.951 10.333 1.00 91.00 84 ARG A CA 1
ATOM 654 C C . ARG A 1 84 ? -12.497 6.890 10.690 1.00 91.00 84 ARG A C 1
ATOM 656 O O . ARG A 1 84 ? -11.764 7.056 11.662 1.00 91.00 84 ARG A O 1
ATOM 663 N N . THR A 1 85 ? -12.458 5.826 9.905 1.00 93.75 85 THR A N 1
ATOM 664 C CA . THR A 1 85 ? -11.439 4.779 9.889 1.00 93.75 85 THR A CA 1
ATOM 665 C C . THR A 1 85 ? -10.816 4.745 8.500 1.00 93.75 85 THR A C 1
ATOM 667 O O . THR A 1 85 ? -11.370 5.295 7.551 1.00 93.75 85 THR A O 1
ATOM 670 N N . MET A 1 86 ? -9.632 4.152 8.399 1.00 95.31 86 MET A N 1
ATOM 671 C CA . MET A 1 86 ? -9.012 3.835 7.125 1.00 95.31 86 MET A CA 1
ATOM 672 C C . MET A 1 86 ? -9.552 2.494 6.626 1.00 95.31 86 MET A C 1
ATOM 674 O O . MET A 1 86 ? -9.316 1.466 7.267 1.00 95.31 86 MET A O 1
ATOM 678 N N . GLU A 1 87 ? -10.215 2.513 5.472 1.00 96.75 87 GLU A N 1
ATOM 679 C CA . GLU A 1 87 ? -10.775 1.327 4.823 1.00 96.75 87 GLU A CA 1
ATOM 680 C C . GLU A 1 87 ? -10.092 1.080 3.472 1.00 96.75 87 GLU A C 1
ATOM 682 O O . GLU A 1 87 ? -10.187 1.925 2.579 1.00 96.75 87 GLU A O 1
ATOM 687 N N . PRO A 1 88 ? -9.384 -0.045 3.287 1.00 97.62 88 PRO A N 1
ATOM 688 C CA . PRO A 1 88 ? -8.932 -0.464 1.970 1.00 97.62 88 PRO A CA 1
ATOM 689 C C . PRO A 1 88 ? -10.106 -1.064 1.189 1.00 97.62 88 PRO A C 1
ATOM 691 O O . PRO A 1 88 ? -10.920 -1.803 1.741 1.00 97.62 88 PRO A O 1
ATOM 694 N N . TYR A 1 89 ? -10.182 -0.785 -0.108 1.00 97.31 89 TYR A N 1
ATOM 695 C CA . TYR A 1 89 ? -11.220 -1.339 -0.975 1.00 97.31 89 TYR A CA 1
ATOM 696 C C . TYR A 1 89 ? -10.708 -1.583 -2.395 1.00 97.31 89 TYR A C 1
ATOM 698 O O . TYR A 1 89 ? -9.713 -0.998 -2.834 1.00 97.31 89 TYR A O 1
ATOM 706 N N . LEU A 1 90 ? -11.405 -2.463 -3.114 1.00 97.00 90 LEU A N 1
ATOM 707 C CA . LEU A 1 90 ? -11.268 -2.618 -4.561 1.00 97.00 90 LEU A CA 1
ATOM 708 C C . LEU A 1 90 ? -12.222 -1.640 -5.243 1.00 97.00 90 LEU A C 1
ATOM 710 O O . LEU A 1 90 ? -13.343 -1.462 -4.774 1.00 97.00 90 LEU A O 1
ATOM 714 N N . LEU A 1 91 ? -11.814 -1.021 -6.351 1.00 95.12 91 LEU A N 1
ATOM 715 C CA . LEU A 1 91 ? -12.761 -0.242 -7.150 1.00 95.12 91 LEU A CA 1
ATOM 716 C C . LEU A 1 91 ? -13.859 -1.163 -7.700 1.00 95.12 91 LEU A C 1
ATOM 718 O O . LEU A 1 91 ? -13.578 -2.308 -8.052 1.00 95.12 91 LEU A O 1
ATOM 722 N N . GLU A 1 92 ? -15.070 -0.624 -7.860 1.00 90.81 92 GLU A N 1
ATOM 723 C CA . GLU A 1 92 ? -16.275 -1.342 -8.317 1.00 90.81 92 GLU A CA 1
ATOM 724 C C . GLU A 1 92 ? -16.013 -2.230 -9.549 1.00 90.81 92 GLU A C 1
ATOM 726 O O . GLU A 1 92 ? -16.427 -3.386 -9.612 1.00 90.81 92 GLU A O 1
ATOM 731 N N . SER A 1 93 ? -15.221 -1.736 -10.508 1.00 90.25 93 SER A N 1
ATOM 732 C CA . SER A 1 93 ? -14.859 -2.468 -11.729 1.00 90.25 93 SER A CA 1
ATOM 733 C C . SER A 1 93 ? -14.036 -3.744 -11.506 1.00 90.25 93 SER A C 1
ATOM 735 O O . SER A 1 93 ? -13.886 -4.527 -12.443 1.00 90.25 93 SER A O 1
ATOM 737 N N . TYR A 1 94 ? -13.481 -3.939 -10.310 1.00 92.19 94 TYR A N 1
ATOM 738 C CA . TYR A 1 94 ? -12.618 -5.058 -9.927 1.00 92.19 94 TYR A CA 1
ATOM 739 C C . TYR A 1 94 ? -13.146 -5.846 -8.720 1.00 92.19 94 TYR A C 1
ATOM 741 O O . TYR A 1 94 ? -12.515 -6.821 -8.323 1.00 92.19 94 TYR A O 1
ATOM 749 N N . GLU A 1 95 ? -14.300 -5.490 -8.143 1.00 89.31 95 GLU A N 1
ATOM 750 C CA . GLU A 1 95 ? -14.872 -6.237 -7.009 1.00 89.31 95 GLU A CA 1
ATOM 751 C C . GLU A 1 95 ? -15.101 -7.717 -7.345 1.00 89.31 95 GLU A C 1
ATOM 753 O O . GLU A 1 95 ? -14.850 -8.595 -6.523 1.00 89.31 95 GLU A O 1
ATOM 758 N N . TRP A 1 96 ? -15.502 -8.004 -8.585 1.00 91.00 96 TRP A N 1
ATOM 759 C CA . TRP A 1 96 ? -15.746 -9.362 -9.074 1.00 91.00 96 TRP A CA 1
ATOM 760 C C . TRP A 1 96 ? -14.476 -10.208 -9.252 1.00 91.00 96 TRP A C 1
ATOM 762 O O . TRP A 1 96 ? -14.586 -11.431 -9.296 1.00 91.00 96 TRP A O 1
ATOM 772 N N . TRP A 1 97 ? -13.287 -9.593 -9.345 1.00 91.81 97 TRP A N 1
ATOM 773 C CA . TRP A 1 97 ? -12.010 -10.324 -9.280 1.00 91.81 97 TRP A CA 1
ATOM 774 C C . TRP A 1 97 ? -11.746 -10.837 -7.866 1.00 91.81 97 TRP A C 1
ATOM 776 O O . TRP A 1 97 ? -11.137 -11.887 -7.673 1.00 91.81 97 TRP A O 1
ATOM 786 N N . GLY A 1 98 ? -12.195 -10.088 -6.860 1.00 94.25 98 GLY A N 1
ATOM 787 C CA . GLY A 1 98 ? -11.706 -10.257 -5.504 1.00 94.25 98 GLY A CA 1
ATOM 788 C C . GLY A 1 98 ? -10.226 -9.873 -5.376 1.00 94.25 98 GLY A C 1
ATOM 789 O O . GLY A 1 98 ? -9.518 -9.584 -6.344 1.00 94.25 98 GLY A O 1
ATOM 790 N N . ALA A 1 99 ? -9.749 -9.832 -4.134 1.00 96.19 99 ALA A N 1
ATOM 791 C CA . ALA A 1 99 ? -8.440 -9.260 -3.833 1.00 96.19 99 ALA A CA 1
ATOM 792 C C . ALA A 1 99 ? -7.265 -10.150 -4.276 1.00 96.19 99 ALA A C 1
ATOM 794 O O . ALA A 1 99 ? -6.236 -9.627 -4.691 1.00 96.19 99 ALA A O 1
ATOM 795 N N . GLU A 1 100 ? -7.417 -11.477 -4.241 1.00 95.31 100 GLU A N 1
ATOM 796 C CA . GLU A 1 100 ? -6.354 -12.415 -4.644 1.00 95.31 100 GLU A CA 1
ATOM 797 C C . GLU A 1 100 ? -6.040 -12.292 -6.140 1.00 95.31 100 GLU A C 1
ATOM 799 O O . GLU A 1 100 ? -4.899 -12.043 -6.520 1.00 95.31 100 GLU A O 1
ATOM 804 N N . GLN A 1 101 ? -7.066 -12.350 -6.993 1.00 95.56 101 GLN A N 1
ATOM 805 C CA . GLN A 1 101 ? -6.891 -12.200 -8.439 1.00 95.56 101 GLN A CA 1
ATOM 806 C C . GLN A 1 101 ? -6.404 -10.789 -8.812 1.00 95.56 101 GLN A C 1
ATOM 808 O O . GLN A 1 101 ? -5.614 -10.617 -9.740 1.00 95.56 101 GLN A O 1
ATOM 813 N N . ALA A 1 102 ? -6.831 -9.764 -8.069 1.00 96.25 102 ALA A N 1
ATOM 814 C CA . ALA A 1 102 ? -6.301 -8.414 -8.219 1.00 96.25 102 ALA A CA 1
ATOM 815 C C . ALA A 1 102 ? -4.796 -8.331 -7.896 1.00 96.25 102 ALA A C 1
ATOM 817 O O . ALA A 1 102 ? -4.065 -7.652 -8.619 1.00 96.25 102 ALA A O 1
ATOM 818 N N . LEU A 1 103 ? -4.313 -9.024 -6.856 1.00 95.38 103 LEU A N 1
ATOM 819 C CA . LEU A 1 103 ? -2.881 -9.097 -6.543 1.00 95.38 103 LEU A CA 1
ATOM 820 C C . LEU A 1 103 ? -2.091 -9.854 -7.606 1.00 95.38 103 LEU A C 1
ATOM 822 O O . LEU A 1 103 ? -1.005 -9.403 -7.963 1.00 95.38 103 LEU A O 1
ATOM 826 N N . GLU A 1 104 ? -2.621 -10.967 -8.115 1.00 95.31 104 GLU A N 1
ATOM 827 C CA . GLU A 1 104 ? -2.015 -11.704 -9.232 1.00 95.31 104 GLU A CA 1
ATOM 828 C C . GLU A 1 104 ? -1.831 -10.784 -10.439 1.00 95.31 104 GLU A C 1
ATOM 830 O O . GLU A 1 104 ? -0.715 -10.608 -10.924 1.00 95.31 104 GLU A O 1
ATOM 835 N N . HIS A 1 105 ? -2.889 -10.070 -10.829 1.00 93.94 105 HIS A N 1
ATOM 836 C CA . HIS A 1 105 ? -2.827 -9.126 -11.940 1.00 93.94 105 HIS A CA 1
ATOM 837 C C . HIS A 1 105 ? -1.841 -7.967 -11.703 1.00 93.94 105 HIS A C 1
ATOM 839 O O . HIS A 1 105 ? -1.235 -7.459 -12.648 1.00 93.94 105 HIS A O 1
ATOM 845 N N . ILE A 1 106 ? -1.684 -7.503 -10.460 1.00 93.38 106 ILE A N 1
ATOM 846 C CA . ILE A 1 106 ? -0.664 -6.502 -10.117 1.00 93.38 106 ILE A CA 1
ATOM 847 C C . ILE A 1 106 ? 0.740 -7.107 -10.212 1.00 93.38 106 ILE A C 1
ATOM 849 O O . ILE A 1 106 ? 1.634 -6.437 -10.723 1.00 93.38 106 ILE A O 1
ATOM 853 N N . GLY A 1 107 ? 0.932 -8.342 -9.745 1.00 91.12 107 GLY A N 1
ATOM 854 C CA . GLY A 1 107 ? 2.214 -9.046 -9.774 1.00 91.12 107 GLY A CA 1
ATOM 855 C C . GLY A 1 107 ? 2.693 -9.412 -11.180 1.00 91.12 107 GLY A C 1
ATOM 856 O O . GLY A 1 107 ? 3.897 -9.483 -11.409 1.00 91.12 107 GLY A O 1
ATOM 857 N N . ASP A 1 108 ? 1.772 -9.562 -12.132 1.00 89.69 108 ASP A N 1
ATOM 858 C CA . ASP A 1 108 ? 2.090 -9.767 -13.551 1.00 89.69 108 ASP A CA 1
ATOM 859 C C . ASP A 1 108 ? 2.666 -8.508 -14.231 1.00 89.69 108 ASP A C 1
ATOM 861 O O . ASP A 1 108 ? 3.257 -8.587 -15.311 1.00 89.69 108 ASP A O 1
ATOM 865 N N . ARG A 1 109 ? 2.507 -7.323 -13.622 1.00 85.81 109 ARG A N 1
ATOM 866 C CA . ARG A 1 109 ? 3.143 -6.083 -14.087 1.00 85.81 109 ARG A CA 1
ATOM 867 C C . ARG A 1 109 ? 4.581 -6.099 -13.575 1.00 85.81 109 ARG A C 1
ATOM 869 O O . ARG A 1 109 ? 4.752 -5.908 -12.378 1.00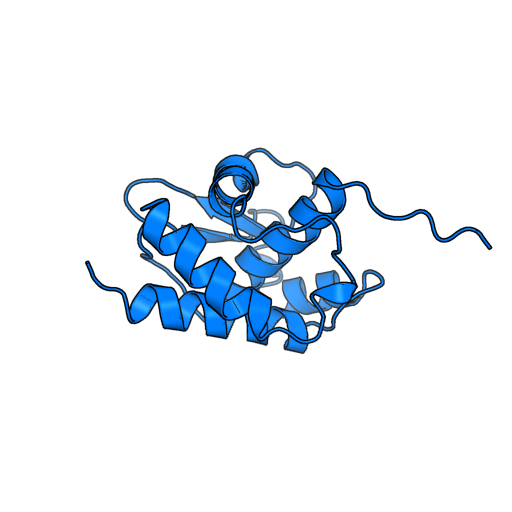 85.81 109 ARG A O 1
ATOM 876 N N . ASP A 1 110 ? 5.571 -6.312 -14.453 1.00 75.25 110 ASP A N 1
ATOM 877 C CA . ASP A 1 110 ? 7.027 -6.290 -14.169 1.00 75.25 110 ASP A CA 1
ATOM 878 C C . ASP A 1 110 ? 7.373 -5.737 -12.764 1.00 75.25 110 ASP A C 1
ATOM 880 O O . ASP A 1 110 ? 7.399 -4.519 -12.553 1.00 75.25 110 ASP A O 1
ATOM 884 N N . GLY A 1 111 ? 7.569 -6.625 -11.779 1.00 84.69 111 GLY A N 1
ATOM 885 C CA . GLY A 1 111 ? 7.647 -6.226 -10.372 1.00 84.69 111 GLY A CA 1
ATOM 886 C C . GLY A 1 111 ? 7.542 -7.380 -9.360 1.00 84.69 111 GLY A C 1
ATOM 887 O O . GLY A 1 111 ? 7.756 -8.540 -9.714 1.00 84.69 111 GLY A O 1
ATOM 888 N N . PRO A 1 112 ? 7.260 -7.066 -8.080 1.00 94.50 112 PRO A N 1
ATOM 889 C CA . PRO A 1 112 ? 7.070 -8.059 -7.022 1.00 94.50 112 PRO A CA 1
ATOM 890 C C . PRO A 1 112 ? 5.853 -8.951 -7.275 1.00 94.50 112 PRO A C 1
ATOM 892 O O . PRO A 1 112 ? 4.825 -8.476 -7.755 1.00 94.50 112 PRO A O 1
ATOM 895 N N . SER A 1 113 ? 5.943 -10.222 -6.876 1.00 96.44 113 SER A N 1
ATOM 896 C CA . SER A 1 113 ? 4.837 -11.181 -6.979 1.00 96.44 113 SER A CA 1
ATOM 897 C C . SER A 1 113 ? 3.646 -10.818 -6.082 1.00 96.44 113 SER A C 1
ATOM 899 O O . SER A 1 113 ? 3.776 -10.061 -5.116 1.00 96.44 113 SER A O 1
ATOM 901 N N . ALA A 1 114 ? 2.487 -11.431 -6.349 1.00 96.62 114 ALA A N 1
ATOM 902 C CA . ALA A 1 114 ? 1.301 -11.325 -5.495 1.00 96.62 114 ALA A CA 1
ATOM 903 C C . ALA A 1 114 ? 1.602 -11.652 -4.021 1.00 96.62 114 ALA A C 1
ATOM 905 O O . ALA A 1 114 ? 1.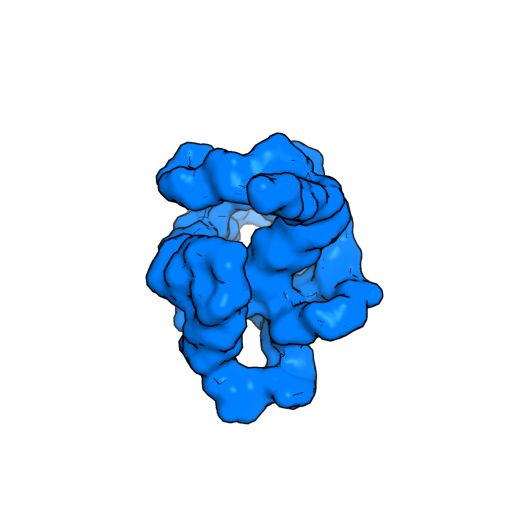185 -10.923 -3.125 1.00 96.62 114 ALA A O 1
ATOM 906 N N . GLU A 1 115 ? 2.391 -12.701 -3.765 1.00 97.06 115 GLU A N 1
ATOM 907 C CA . GLU A 1 115 ? 2.811 -13.092 -2.413 1.00 97.06 115 GLU A CA 1
ATOM 908 C C . GLU A 1 115 ? 3.672 -12.013 -1.740 1.00 97.06 115 GLU A C 1
ATOM 910 O O . GLU A 1 115 ? 3.473 -11.698 -0.567 1.00 97.06 115 GLU A O 1
ATOM 915 N N . ALA A 1 116 ? 4.585 -11.383 -2.488 1.00 97.25 116 ALA A N 1
ATOM 916 C CA . ALA A 1 116 ? 5.404 -10.297 -1.963 1.00 97.25 116 ALA A CA 1
ATOM 917 C C . ALA A 1 116 ? 4.553 -9.079 -1.571 1.00 97.25 116 ALA A C 1
ATOM 919 O O . ALA A 1 116 ? 4.808 -8.464 -0.533 1.00 97.25 116 ALA A O 1
ATOM 920 N N . TRP A 1 117 ? 3.534 -8.740 -2.364 1.00 97.75 117 TRP A N 1
ATOM 921 C CA . TRP A 1 117 ? 2.589 -7.672 -2.028 1.00 97.75 117 TRP A CA 1
ATOM 922 C C . TRP A 1 117 ? 1.694 -8.032 -0.847 1.00 97.75 117 TRP A C 1
ATOM 924 O O . TRP A 1 117 ? 1.508 -7.208 0.048 1.00 97.75 117 TRP A O 1
ATOM 934 N N . ARG A 1 118 ? 1.193 -9.271 -0.804 1.00 97.81 118 ARG A N 1
ATOM 935 C CA . ARG A 1 118 ? 0.400 -9.786 0.315 1.00 97.81 118 ARG A CA 1
ATOM 936 C C . ARG A 1 118 ? 1.166 -9.688 1.627 1.00 97.81 118 ARG A C 1
ATOM 938 O O . ARG A 1 118 ? 0.604 -9.216 2.608 1.00 97.81 118 ARG A O 1
ATOM 945 N N . TRP A 1 119 ? 2.444 -10.068 1.629 1.00 97.81 119 TRP A N 1
ATOM 946 C CA . TRP A 1 119 ? 3.308 -9.945 2.802 1.00 97.81 119 TRP A CA 1
ATOM 947 C C . TRP A 1 119 ? 3.388 -8.497 3.301 1.00 97.81 119 TRP A C 1
ATOM 949 O O . TRP A 1 119 ? 3.261 -8.244 4.496 1.00 97.81 119 TRP A O 1
ATOM 959 N N . LEU A 1 120 ? 3.546 -7.527 2.390 1.00 97.94 120 LEU A N 1
ATOM 960 C CA . LEU A 1 120 ? 3.598 -6.111 2.764 1.00 97.94 120 LEU A CA 1
ATOM 961 C C . LEU A 1 120 ? 2.271 -5.648 3.387 1.00 97.94 120 LEU A C 1
ATOM 963 O O . LEU A 1 120 ? 2.284 -4.923 4.383 1.00 97.94 120 LEU A O 1
ATOM 967 N N . GLY A 1 121 ? 1.139 -6.079 2.821 1.00 97.94 121 GLY A N 1
ATOM 968 C CA . GLY A 1 121 ? -0.192 -5.811 3.367 1.00 97.94 121 GLY A CA 1
ATOM 969 C C . GLY A 1 121 ? -0.400 -6.421 4.752 1.00 97.94 121 GLY A C 1
ATOM 970 O O . GLY A 1 121 ? -0.882 -5.728 5.644 1.00 97.94 121 GLY A O 1
ATOM 971 N N . ASP A 1 122 ? 0.010 -7.674 4.953 1.00 97.62 122 ASP A N 1
ATOM 972 C CA . ASP A 1 122 ? -0.072 -8.375 6.239 1.00 97.62 122 ASP A CA 1
ATOM 973 C C . ASP A 1 122 ? 0.746 -7.671 7.330 1.00 97.62 122 ASP A C 1
ATOM 975 O O . ASP A 1 122 ? 0.224 -7.356 8.403 1.00 97.62 122 ASP A O 1
ATOM 979 N N . ALA A 1 123 ? 2.002 -7.327 7.030 1.00 97.44 123 ALA A N 1
ATOM 980 C CA . ALA A 1 123 ? 2.872 -6.601 7.951 1.00 97.44 123 ALA A CA 1
ATOM 981 C C . ALA A 1 123 ? 2.292 -5.223 8.315 1.00 97.44 123 ALA A C 1
ATOM 983 O O . ALA A 1 123 ? 2.285 -4.828 9.484 1.00 97.44 123 ALA A O 1
ATOM 984 N N . PHE A 1 124 ? 1.755 -4.504 7.324 1.00 97.31 124 PHE A N 1
ATOM 985 C CA . PHE A 1 124 ? 1.116 -3.209 7.537 1.00 97.31 124 PHE A CA 1
ATOM 986 C C . PHE A 1 124 ? -0.145 -3.323 8.409 1.00 97.31 124 PHE A C 1
ATOM 988 O O . PHE A 1 124 ? -0.272 -2.601 9.398 1.00 97.31 124 PHE A O 1
ATOM 995 N N . VAL A 1 125 ? -1.059 -4.249 8.096 1.00 96.81 125 VAL A N 1
ATOM 996 C CA . VAL A 1 125 ? -2.306 -4.468 8.856 1.00 96.81 125 VAL A CA 1
ATOM 997 C C . VAL A 1 125 ? -2.017 -4.932 10.284 1.00 96.81 125 VAL A C 1
ATOM 999 O O . VAL A 1 125 ? -2.681 -4.485 11.226 1.00 96.81 125 VAL A O 1
ATOM 1002 N N . SER A 1 126 ? -1.006 -5.781 10.464 1.00 94.75 126 SER A N 1
ATOM 1003 C CA . SER A 1 126 ? -0.575 -6.274 11.773 1.00 94.75 126 SER A CA 1
ATOM 1004 C C . SER A 1 126 ? -0.102 -5.140 12.684 1.00 94.75 126 SER A C 1
ATOM 1006 O O . SER A 1 126 ? -0.560 -5.032 13.825 1.00 94.75 126 SER A O 1
ATOM 1008 N N . ASP A 1 127 ? 0.752 -4.242 12.181 1.00 94.31 127 ASP A N 1
ATOM 1009 C CA . ASP A 1 127 ? 1.223 -3.084 12.952 1.00 94.31 127 ASP A CA 1
ATOM 1010 C C . ASP A 1 127 ? 0.083 -2.079 13.222 1.00 94.31 127 ASP A C 1
ATOM 1012 O O . ASP A 1 127 ? -0.070 -1.607 14.352 1.00 94.31 127 ASP A O 1
ATOM 1016 N N . MET A 1 128 ? -0.809 -1.843 12.249 1.00 91.31 128 MET A N 1
ATOM 1017 C CA . MET A 1 128 ? -2.002 -0.999 12.436 1.00 91.31 128 MET A CA 1
ATOM 1018 C C . MET A 1 128 ? -2.953 -1.541 13.515 1.00 91.31 128 MET A C 1
ATOM 1020 O O . MET A 1 128 ? -3.546 -0.760 14.264 1.00 91.31 128 MET A O 1
ATOM 1024 N N . SER A 1 129 ? -3.084 -2.866 13.619 1.00 82.44 129 SER A N 1
ATOM 1025 C CA . SER A 1 129 ? -3.944 -3.543 14.6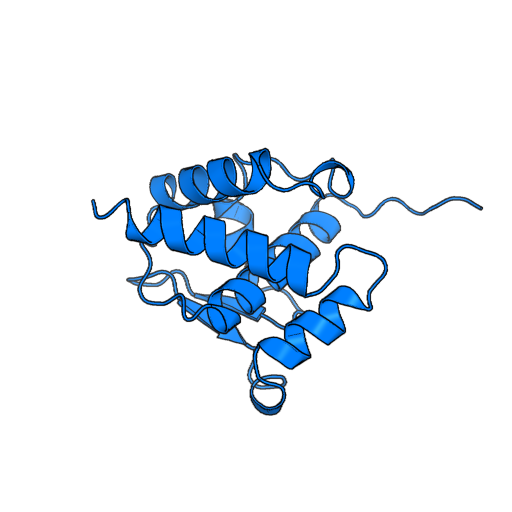00 1.00 82.44 129 SER A CA 1
ATOM 1026 C C . SER A 1 129 ? -3.308 -3.613 15.992 1.00 82.44 129 SER A C 1
ATOM 1028 O O . SER A 1 129 ? -4.011 -3.529 17.002 1.00 82.44 129 SER A O 1
ATOM 1030 N N . GLY A 1 130 ? -1.977 -3.728 16.058 1.00 72.75 130 GLY A N 1
ATOM 1031 C CA . GLY A 1 130 ? -1.208 -3.716 17.303 1.00 72.75 130 GLY A CA 1
ATOM 1032 C C . GLY A 1 130 ? -1.113 -2.333 17.957 1.00 72.75 130 GLY A C 1
ATOM 1033 O O . GLY A 1 130 ? -0.987 -2.237 19.177 1.00 72.75 130 GLY A O 1
ATOM 1034 N N . ARG A 1 131 ? -1.233 -1.251 17.176 1.00 63.69 131 ARG A N 1
ATOM 1035 C CA . ARG A 1 131 ? -1.138 0.146 17.644 1.00 63.69 131 ARG A CA 1
ATOM 1036 C C . ARG A 1 131 ? -2.477 0.791 18.010 1.00 63.69 131 ARG A C 1
ATOM 1038 O O . ARG A 1 131 ? -2.651 1.986 17.774 1.00 63.69 131 ARG A O 1
ATOM 1045 N N . ARG A 1 132 ? -3.425 0.050 18.601 1.00 43.59 132 ARG A N 1
ATOM 1046 C CA . ARG A 1 132 ? -4.652 0.652 19.166 1.00 43.59 132 ARG A CA 1
ATOM 1047 C C . ARG A 1 132 ? -4.278 1.802 20.116 1.00 43.59 132 ARG A C 1
ATOM 1049 O O . ARG A 1 132 ? -3.786 1.556 21.214 1.00 43.59 132 ARG A O 1
ATOM 1056 N N . GLY A 1 133 ? -4.504 3.033 19.666 1.00 40.94 133 GLY A N 1
ATOM 1057 C CA . GLY A 1 133 ? -4.333 4.284 20.398 1.00 40.94 133 GLY A CA 1
ATOM 1058 C C . GLY A 1 133 ? -5.516 5.182 20.109 1.00 40.94 133 GLY A C 1
ATOM 1059 O O . GLY A 1 133 ? -5.865 5.288 18.910 1.00 40.94 133 GLY A O 1
#

Radius of gyration: 13.61 Å; Cα contacts (8 Å, |Δi|>4): 192; chains: 1; bounding box: 34×25×44 Å

Mean predicted aligned error: 4.14 Å

Sequence (133 aa):
MVVQRLTKDQQWKTVVEALAVACVAVGGSGMSSSKMNIEFAFSAAWREWPWRSEFPSVSERSAYIYISKSERRNGVIGAFDLGRTMEPYLLESYEWWGAEQALEHIGDRDGPSAEAWRWLGDAFVSDMSGRRG

Nearest PDB structures (foldseek):
  6gs7-assembly1_A  TM=2.109E-01  e=3.110E+00  Escherichia coli K-12
  6gs4-assembly1_A  TM=2.122E-01  e=9.243E+00  Escherichia coli K-12